Protein AF-M5RTM7-F1 (afdb_monomer)

Solvent-accessible surface area (backbone atoms only — not comparable to full-atom values): 5005 Å² total; per-residue (Å²): 85,62,58,97,86,36,59,37,55,67,45,54,34,42,35,34,51,56,94,42,93,88,56,83,80,79,58,65,45,80,46,54,19,37,85,74,6,45,74,86,85,83,79,91,66,62,45,48,28,41,36,38,35,67,51,73,46,66,85,49,90,51,94,88,48,74,61,36,78,50,75,52,75,48,78,47,77,42,75,77,134

Mean predicted aligned error: 4.92 Å

InterPro domains:
  IPR008969 Carboxypeptidase-like, regulatory domain superfamily [SSF49464] (4-64)
  IPR019613 Protein of unknown function DUF4198 [PF10670] (2-56)

Organism: NCBI:txid1265738

Radius of gyration: 15.26 Å; Cα contacts (8 Å, |Δi|>4): 142; chains: 1; bounding box: 40×29×39 Å

Structure (mmCIF, N/CA/C/O backbone):
data_AF-M5RTM7-F1
#
_entry.id   AF-M5RTM7-F1
#
loop_
_atom_site.group_PDB
_atom_site.id
_atom_site.type_symbol
_atom_site.label_atom_id
_atom_site.label_alt_id
_atom_site.label_comp_id
_atom_site.label_asym_id
_atom_site.label_entity_id
_atom_site.label_seq_id
_atom_site.pdbx_PDB_ins_code
_atom_site.Cartn_x
_atom_site.Cartn_y
_atom_site.Cartn_z
_atom_site.occupancy
_atom_site.B_iso_or_equiv
_atom_site.auth_seq_id
_atom_site.auth_comp_id
_atom_site.auth_asym_id
_atom_site.auth_atom_id
_atom_site.pdbx_PDB_model_num
ATOM 1 N N . MET A 1 1 ? 1.016 -5.530 5.175 1.00 91.56 1 MET A N 1
ATOM 2 C CA . MET A 1 1 ? 0.332 -4.398 5.814 1.00 91.56 1 MET A CA 1
ATOM 3 C C . MET A 1 1 ? -0.610 -4.911 6.880 1.00 91.56 1 MET A C 1
ATOM 5 O O . MET A 1 1 ? -1.356 -5.860 6.653 1.00 91.56 1 MET A O 1
ATOM 9 N N . LEU A 1 2 ? -0.525 -4.299 8.058 1.00 96.50 2 LEU A N 1
ATOM 10 C CA . LEU A 1 2 ? -1.295 -4.682 9.234 1.00 96.50 2 LEU A CA 1
ATOM 11 C C . LEU A 1 2 ? -2.134 -3.492 9.697 1.00 96.50 2 LEU A C 1
ATOM 13 O O . LEU A 1 2 ? -1.639 -2.367 9.723 1.00 96.50 2 LEU A O 1
ATOM 17 N N . VAL A 1 3 ? -3.358 -3.753 10.145 1.00 96.00 3 VAL A N 1
ATOM 18 C CA . VAL A 1 3 ? -4.171 -2.788 10.893 1.00 96.00 3 VAL A CA 1
ATOM 19 C C . VAL A 1 3 ? -4.335 -3.318 12.308 1.00 96.00 3 VAL A C 1
ATOM 21 O O . VAL A 1 3 ? -4.792 -4.440 12.515 1.00 96.00 3 VAL A O 1
ATOM 24 N N . ASN A 1 4 ? -3.905 -2.529 13.296 1.00 94.06 4 ASN A N 1
ATOM 25 C CA . ASN A 1 4 ? -3.892 -2.923 14.711 1.00 94.06 4 ASN A CA 1
ATOM 26 C C . ASN A 1 4 ? -3.195 -4.281 14.949 1.00 94.06 4 ASN A C 1
ATOM 28 O O . ASN A 1 4 ? -3.673 -5.116 15.714 1.00 94.06 4 ASN A O 1
ATOM 32 N N . GLY A 1 5 ? -2.085 -4.522 14.242 1.00 96.19 5 GLY A N 1
ATOM 33 C CA . GLY A 1 5 ? -1.297 -5.756 14.340 1.00 96.19 5 GLY A CA 1
ATOM 34 C C . GLY A 1 5 ? -1.893 -6.976 13.626 1.00 96.19 5 GLY A C 1
ATOM 35 O O . GLY A 1 5 ? -1.297 -8.047 13.687 1.00 96.19 5 GLY A O 1
ATOM 36 N N . LYS A 1 6 ? -3.035 -6.841 12.939 1.00 97.06 6 LYS A N 1
ATOM 37 C CA . LYS A 1 6 ? -3.675 -7.934 12.194 1.00 97.06 6 LYS A CA 1
ATOM 38 C C . LYS A 1 6 ? -3.505 -7.759 10.681 1.00 97.06 6 LYS A C 1
ATOM 40 O O . LYS A 1 6 ? -3.653 -6.632 10.206 1.00 97.06 6 LYS A O 1
ATOM 45 N N . PRO A 1 7 ? -3.246 -8.843 9.926 1.00 97.81 7 PRO A N 1
ATOM 46 C CA . PRO A 1 7 ? -3.302 -8.842 8.468 1.00 97.81 7 PRO A CA 1
ATOM 47 C C . PRO A 1 7 ? -4.584 -8.219 7.928 1.00 97.81 7 PRO A C 1
ATOM 49 O O . PRO A 1 7 ? -5.680 -8.573 8.366 1.00 97.81 7 PRO A O 1
ATOM 52 N N . MET A 1 8 ? -4.443 -7.305 6.970 1.00 97.25 8 MET A N 1
ATOM 53 C CA . MET A 1 8 ? -5.575 -6.741 6.243 1.00 97.25 8 MET A CA 1
ATOM 54 C C . MET A 1 8 ? -5.499 -7.178 4.789 1.00 97.25 8 MET A C 1
ATOM 56 O O . MET A 1 8 ? -4.580 -6.775 4.083 1.00 97.25 8 MET A O 1
ATOM 60 N N . LYS A 1 9 ? -6.467 -7.989 4.363 1.00 97.88 9 LYS A N 1
ATOM 61 C CA . LYS A 1 9 ? -6.650 -8.401 2.970 1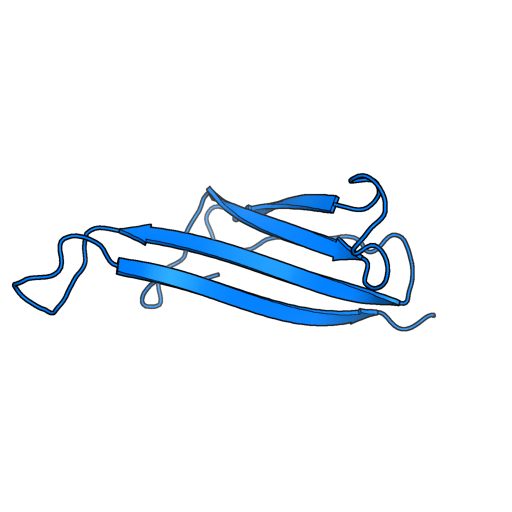.00 97.88 9 LYS A CA 1
ATOM 62 C C . LYS A 1 9 ? -7.391 -7.327 2.184 1.00 97.88 9 LYS A C 1
ATOM 64 O O . LYS A 1 9 ? -8.325 -6.731 2.716 1.00 97.88 9 LYS A O 1
ATOM 69 N N . GLY A 1 10 ? -7.044 -7.173 0.911 1.00 96.88 10 GLY A N 1
ATOM 70 C CA . GLY A 1 10 ? -7.761 -6.297 -0.009 1.00 96.88 10 GLY A CA 1
ATOM 71 C C . GLY A 1 10 ? -7.463 -4.816 0.216 1.00 96.88 10 GLY A C 1
ATOM 72 O O . GLY A 1 10 ? -8.294 -3.973 -0.106 1.00 96.88 10 GLY A O 1
ATOM 73 N N . LEU A 1 11 ? -6.339 -4.497 0.861 1.00 97.25 11 LEU A N 1
ATOM 74 C CA . LEU A 1 11 ? -5.892 -3.123 1.008 1.00 97.25 11 LEU A CA 1
ATOM 75 C C . LEU A 1 11 ? -5.243 -2.694 -0.307 1.00 97.25 11 LEU A C 1
ATOM 77 O O . LEU A 1 11 ? -4.230 -3.270 -0.699 1.00 97.25 11 LEU A O 1
ATOM 81 N N . GLU A 1 12 ? -5.817 -1.678 -0.941 1.00 97.50 12 GLU A N 1
ATOM 82 C CA . GLU A 1 12 ? -5.285 -1.098 -2.171 1.00 97.50 12 GLU A CA 1
ATOM 83 C C . GLU A 1 12 ? -3.985 -0.336 -1.887 1.00 97.50 12 GLU A C 1
ATOM 85 O O . GLU A 1 12 ? -3.906 0.486 -0.965 1.00 97.50 12 GLU A O 1
ATOM 90 N N . ILE A 1 13 ? -2.962 -0.643 -2.672 1.00 96.69 13 ILE A N 1
ATOM 91 C CA . ILE A 1 13 ? -1.637 -0.038 -2.655 1.00 96.69 13 ILE A CA 1
ATOM 92 C C . ILE A 1 13 ? -1.415 0.595 -4.022 1.00 96.69 13 ILE A C 1
ATOM 94 O O . ILE A 1 13 ? -1.485 -0.089 -5.043 1.00 96.69 13 ILE A O 1
ATOM 98 N N . GLU A 1 14 ? -1.084 1.875 -4.024 1.00 94.50 14 GLU A N 1
ATOM 99 C CA . GLU A 1 14 ? -0.676 2.594 -5.220 1.00 94.50 14 GLU A CA 1
ATOM 100 C C . GLU A 1 14 ? 0.831 2.827 -5.165 1.00 94.50 14 GLU A C 1
ATOM 102 O O . GLU A 1 14 ? 1.370 3.281 -4.151 1.00 94.50 14 GLU A O 1
ATOM 107 N N . VAL A 1 15 ? 1.525 2.491 -6.250 1.00 93.12 15 VAL A N 1
ATOM 108 C CA . VAL A 1 15 ? 2.949 2.773 -6.412 1.00 93.12 15 VAL A CA 1
ATOM 109 C C . VAL A 1 15 ? 3.168 3.560 -7.689 1.00 93.12 15 VAL A C 1
ATOM 111 O O . VAL A 1 15 ? 2.797 3.122 -8.772 1.00 93.12 15 VAL A O 1
ATOM 114 N N . ILE A 1 16 ? 3.805 4.715 -7.556 1.00 89.38 16 ILE A N 1
ATOM 115 C CA . ILE A 1 16 ? 4.013 5.679 -8.629 1.00 89.38 16 ILE A CA 1
ATOM 116 C C . ILE A 1 16 ? 5.508 5.898 -8.778 1.00 89.38 16 ILE A C 1
ATOM 118 O O . ILE A 1 16 ? 6.203 6.186 -7.799 1.00 89.38 16 ILE A O 1
ATOM 122 N N . ARG A 1 17 ? 6.031 5.818 -9.999 1.00 88.31 17 ARG A N 1
ATOM 123 C CA . ARG A 1 17 ? 7.425 6.195 -10.234 1.00 88.31 17 ARG A CA 1
ATOM 124 C C . ARG A 1 17 ? 7.632 7.693 -9.997 1.00 88.31 17 ARG A C 1
ATOM 126 O O . ARG A 1 17 ? 6.885 8.533 -10.497 1.00 88.31 17 ARG A O 1
ATOM 133 N N . GLY A 1 18 ? 8.662 8.031 -9.229 1.00 73.81 18 GLY A N 1
ATOM 134 C CA . GLY A 1 18 ? 9.084 9.399 -8.950 1.00 73.81 18 GLY A CA 1
ATOM 135 C C . GLY A 1 18 ? 9.358 10.190 -10.233 1.00 73.81 18 GLY A C 1
ATOM 136 O O . GLY A 1 18 ? 9.648 9.624 -11.279 1.00 73.81 18 GLY A O 1
ATOM 137 N N . GLU A 1 19 ? 9.246 11.518 -10.142 1.00 64.31 19 GLU A N 1
ATOM 138 C CA . GLU A 1 19 ? 9.429 12.479 -11.252 1.00 64.31 19 GLU A CA 1
ATOM 139 C C . GLU A 1 19 ? 8.303 12.563 -12.305 1.00 64.31 19 GLU A C 1
ATOM 141 O O . GLU A 1 19 ? 8.373 13.374 -13.231 1.00 64.31 19 GLU A O 1
ATOM 146 N N . THR A 1 20 ? 7.200 11.831 -12.134 1.00 62.75 20 THR A N 1
ATOM 147 C CA . THR A 1 20 ? 6.051 11.842 -13.066 1.00 62.75 20 THR A CA 1
ATOM 148 C C . THR A 1 20 ? 4.893 12.757 -12.644 1.00 62.75 20 THR A C 1
ATOM 150 O O . THR A 1 20 ? 3.883 12.816 -13.337 1.00 62.75 20 THR A O 1
ATOM 153 N N . ARG A 1 21 ? 5.058 13.563 -11.581 1.00 53.91 21 ARG A N 1
ATOM 154 C CA . ARG A 1 21 ? 4.011 14.344 -10.868 1.00 53.91 21 ARG A CA 1
ATOM 155 C C . ARG A 1 21 ? 3.095 15.262 -11.711 1.00 53.91 21 ARG A C 1
ATOM 157 O O . ARG A 1 21 ? 2.129 15.785 -11.168 1.00 53.91 21 ARG A O 1
ATOM 164 N N . TYR A 1 22 ? 3.393 15.477 -12.995 1.00 55.22 22 TYR A N 1
ATOM 165 C CA . TYR A 1 22 ? 2.603 16.289 -13.934 1.00 55.22 22 TYR A CA 1
ATOM 166 C C . TYR A 1 22 ? 2.341 15.619 -15.297 1.00 55.22 22 TYR A C 1
ATOM 168 O O . TYR A 1 22 ? 1.786 16.259 -16.190 1.00 55.22 22 TYR A O 1
ATOM 176 N N . ARG A 1 23 ? 2.747 14.359 -15.503 1.00 53.38 23 ARG A N 1
ATOM 177 C CA . ARG A 1 23 ? 2.488 13.618 -16.746 1.00 53.38 23 ARG A CA 1
ATOM 178 C C . ARG A 1 23 ? 1.390 12.590 -16.503 1.00 53.38 23 ARG A C 1
ATOM 180 O O . ARG A 1 23 ? 1.405 11.904 -15.494 1.00 53.38 23 ARG A O 1
ATOM 187 N N . ASN A 1 24 ? 0.441 12.525 -17.433 1.00 51.81 24 ASN A N 1
ATOM 188 C CA . ASN A 1 24 ? -0.687 11.593 -17.433 1.00 51.81 24 ASN A CA 1
ATOM 189 C C . ASN A 1 24 ? -0.264 10.181 -16.983 1.00 51.81 24 ASN A C 1
ATOM 191 O O . ASN A 1 24 ? 0.451 9.545 -17.748 1.00 51.81 24 ASN A O 1
ATOM 195 N N . ALA A 1 25 ? -0.703 9.743 -15.795 1.00 54.72 25 ALA A N 1
ATOM 196 C CA . ALA A 1 25 ? -1.019 8.377 -15.329 1.00 54.72 25 ALA A CA 1
ATOM 197 C C . ALA A 1 25 ? -0.164 7.161 -15.782 1.00 54.72 25 ALA A C 1
ATOM 199 O O . ALA A 1 25 ? -0.611 6.027 -15.648 1.00 54.72 25 ALA A O 1
ATOM 200 N 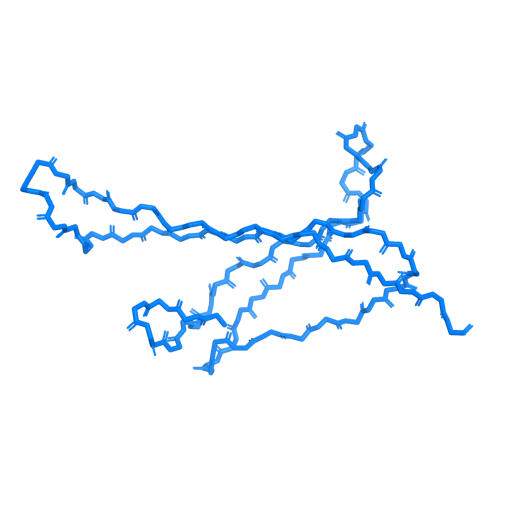N . GLN A 1 26 ? 1.013 7.338 -16.386 1.00 59.34 26 GLN A N 1
ATOM 201 C CA . GLN A 1 26 ? 1.603 6.283 -17.222 1.00 59.34 26 GLN A CA 1
ATOM 202 C C . GLN A 1 26 ? 2.338 5.194 -16.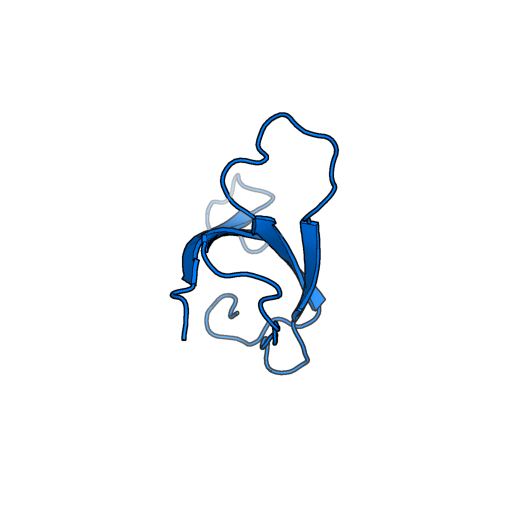441 1.00 59.34 26 GLN A C 1
ATOM 204 O O . GLN A 1 26 ? 2.417 4.076 -16.940 1.00 59.34 26 GLN A O 1
ATOM 209 N N . ASP A 1 27 ? 2.774 5.483 -15.213 1.00 71.81 27 ASP A N 1
ATOM 210 C CA . ASP A 1 27 ? 3.589 4.563 -14.410 1.0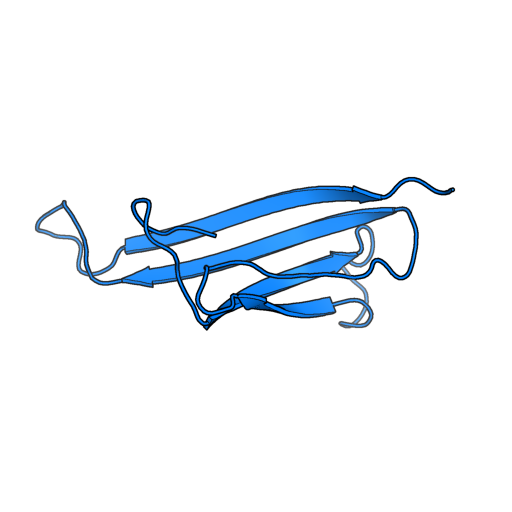0 71.81 27 ASP A CA 1
ATOM 211 C C . ASP A 1 27 ? 2.984 4.312 -13.014 1.00 71.81 27 ASP A C 1
ATOM 213 O O . ASP A 1 27 ? 3.709 4.183 -12.024 1.00 71.81 27 ASP A O 1
ATOM 217 N N . GLU A 1 28 ? 1.650 4.288 -12.919 1.00 83.50 28 GLU A N 1
ATOM 218 C CA . GLU A 1 28 ? 0.933 3.883 -11.705 1.00 83.50 28 GLU A CA 1
ATOM 219 C C . GLU A 1 28 ? 0.758 2.361 -11.679 1.00 83.50 28 GLU A C 1
ATOM 221 O O . GLU A 1 28 ? 0.236 1.750 -12.613 1.00 83.50 28 GLU A O 1
ATOM 226 N N . THR A 1 29 ? 1.174 1.737 -10.582 1.00 91.19 29 THR A N 1
ATOM 227 C CA . THR A 1 29 ? 0.917 0.326 -10.303 1.00 91.19 29 THR A CA 1
ATOM 228 C C . THR A 1 29 ? -0.060 0.223 -9.143 1.00 91.19 29 THR A C 1
ATOM 230 O O . THR A 1 29 ? 0.238 0.666 -8.036 1.00 91.19 29 THR A O 1
ATOM 233 N N . HIS A 1 30 ? -1.208 -0.401 -9.398 1.00 94.00 30 HIS A N 1
ATOM 234 C CA . HIS A 1 30 ? -2.225 -0.694 -8.390 1.00 94.00 30 HIS A CA 1
ATOM 235 C C . HIS A 1 30 ? -2.107 -2.159 -7.966 1.00 94.00 30 HIS A C 1
ATOM 237 O O . HIS A 1 30 ? -2.132 -3.063 -8.804 1.00 94.00 30 HIS A O 1
ATOM 243 N N . LEU A 1 31 ? -1.943 -2.397 -6.667 1.00 95.81 31 LEU A N 1
ATOM 244 C CA . LEU A 1 31 ? -1.827 -3.720 -6.057 1.00 95.81 31 LEU A CA 1
ATOM 245 C C . LEU A 1 31 ? -2.824 -3.835 -4.910 1.00 95.81 31 LEU A C 1
ATOM 247 O O . LEU A 1 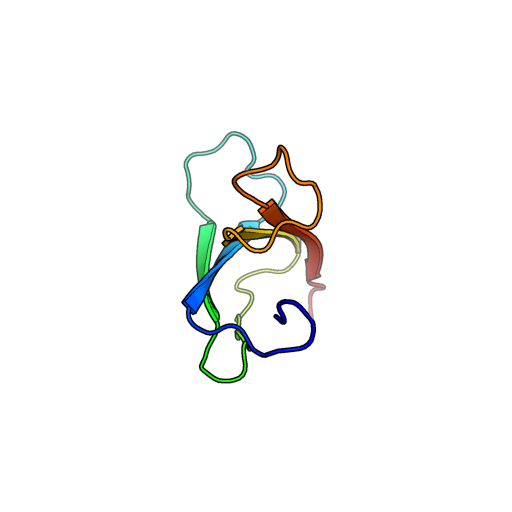31 ? -3.219 -2.840 -4.318 1.00 95.81 31 LEU A O 1
ATOM 251 N N . SER A 1 32 ? -3.166 -5.061 -4.534 1.00 97.75 32 SER A N 1
ATOM 252 C CA . SER A 1 32 ? -4.011 -5.311 -3.371 1.00 97.75 32 SER A CA 1
ATOM 253 C C . SER A 1 32 ? -3.353 -6.348 -2.477 1.00 97.75 32 SER A C 1
ATOM 255 O O . SER A 1 32 ? -2.742 -7.304 -2.965 1.00 97.75 32 SER A O 1
ATOM 257 N N . THR A 1 33 ? -3.442 -6.156 -1.166 1.00 98.25 33 THR A N 1
ATOM 258 C CA . THR A 1 33 ? -2.855 -7.100 -0.215 1.00 98.25 33 THR A CA 1
ATOM 259 C C . THR A 1 33 ? -3.597 -8.436 -0.194 1.00 98.25 33 THR A C 1
ATOM 261 O O . THR A 1 33 ? -4.825 -8.512 -0.299 1.00 98.25 33 THR A O 1
ATOM 264 N N . ASP A 1 34 ? -2.853 -9.518 -0.001 1.00 98.12 34 ASP A N 1
ATOM 265 C CA . ASP A 1 34 ? -3.389 -10.869 0.095 1.00 98.12 34 ASP A CA 1
ATOM 266 C C . ASP A 1 34 ? -3.976 -11.188 1.488 1.00 98.12 34 ASP A C 1
ATOM 268 O O . ASP A 1 34 ? -4.132 -10.324 2.351 1.00 98.12 34 ASP A O 1
ATOM 272 N N . ALA A 1 35 ? -4.338 -12.455 1.726 1.00 98.06 35 ALA A N 1
ATOM 273 C CA . ALA A 1 35 ? -4.907 -12.897 3.002 1.00 98.06 35 ALA A CA 1
ATOM 274 C C . ALA A 1 35 ? -3.961 -12.729 4.209 1.00 98.06 35 ALA A C 1
ATOM 276 O O . ALA A 1 35 ? -4.441 -12.609 5.337 1.00 98.06 35 ALA A O 1
ATOM 277 N N . ASN A 1 36 ? -2.648 -12.684 3.976 1.00 98.00 36 ASN A N 1
ATOM 278 C CA . ASN A 1 36 ? -1.622 -12.434 4.987 1.00 98.00 36 ASN A CA 1
ATOM 279 C C . ASN A 1 36 ? -1.311 -10.934 5.127 1.00 98.00 36 ASN A C 1
ATOM 281 O O . ASN A 1 36 ? -0.513 -10.528 5.973 1.00 98.00 36 ASN A O 1
ATOM 285 N N . GLY A 1 37 ? -1.993 -10.086 4.352 1.00 97.62 37 GLY A N 1
ATOM 286 C CA . GLY A 1 37 ? -1.741 -8.657 4.279 1.00 97.62 37 GLY A CA 1
ATOM 287 C C . GLY A 1 37 ? -0.505 -8.322 3.449 1.00 97.62 37 GLY A C 1
ATOM 288 O O . GLY A 1 37 ? -0.047 -7.184 3.489 1.00 97.62 37 GLY A O 1
ATOM 289 N N . GLU A 1 38 ? 0.071 -9.266 2.721 1.00 98.00 38 GLU A N 1
ATOM 290 C CA . GLU A 1 38 ? 1.294 -9.076 1.946 1.00 98.00 38 GLU A CA 1
ATOM 291 C C . GLU A 1 38 ? 0.960 -8.611 0.526 1.00 98.00 38 GLU A C 1
ATOM 293 O O . GLU A 1 38 ? -0.133 -8.847 0.019 1.00 98.00 38 GLU A O 1
ATOM 298 N N . PHE A 1 39 ? 1.892 -7.924 -0.127 1.00 96.88 39 PHE A N 1
ATOM 299 C CA . PHE A 1 39 ? 1.817 -7.632 -1.557 1.00 96.88 39 PHE A CA 1
ATOM 300 C C . PHE A 1 39 ? 3.202 -7.850 -2.164 1.00 96.88 39 PHE A C 1
ATOM 302 O O . PHE A 1 39 ? 4.217 -7.714 -1.481 1.00 96.88 39 PHE A O 1
ATOM 309 N N . THR A 1 40 ? 3.245 -8.200 -3.445 1.00 96.12 40 THR A N 1
ATOM 310 C CA . THR A 1 40 ? 4.493 -8.393 -4.189 1.00 96.12 40 THR A CA 1
ATOM 311 C C . THR A 1 40 ? 4.516 -7.433 -5.361 1.00 96.12 40 THR A C 1
ATOM 313 O O . THR A 1 40 ? 3.501 -7.266 -6.034 1.00 96.12 40 THR A O 1
ATOM 316 N N . MET A 1 41 ? 5.673 -6.828 -5.621 1.00 92.56 41 MET A N 1
ATOM 317 C CA . MET A 1 41 ? 5.868 -5.987 -6.793 1.00 92.56 41 MET A CA 1
ATOM 318 C C . MET A 1 41 ? 7.184 -6.301 -7.492 1.00 92.56 41 MET A C 1
ATOM 320 O O . MET A 1 41 ? 8.207 -6.537 -6.848 1.00 92.56 41 MET A O 1
ATOM 324 N N . THR A 1 42 ? 7.149 -6.279 -8.821 1.00 91.94 42 THR A N 1
ATOM 325 C CA . THR A 1 42 ? 8.333 -6.342 -9.675 1.00 91.94 42 THR A CA 1
ATOM 326 C C . THR A 1 42 ? 8.612 -4.951 -10.223 1.00 91.94 42 THR A C 1
ATOM 328 O O . THR A 1 42 ? 7.760 -4.357 -10.876 1.00 91.94 42 THR A O 1
ATOM 331 N N . TRP A 1 43 ? 9.805 -4.429 -9.951 1.00 89.50 43 TRP A N 1
ATOM 332 C CA . TRP A 1 43 ? 10.227 -3.110 -10.413 1.00 89.50 43 TRP A CA 1
ATOM 333 C C . TRP A 1 43 ? 10.665 -3.185 -11.875 1.00 89.50 43 TRP A C 1
ATOM 335 O O . TRP A 1 43 ? 11.592 -3.928 -12.196 1.00 89.50 43 TRP A O 1
ATOM 345 N N . ALA A 1 44 ? 10.005 -2.428 -12.752 1.00 86.50 44 ALA A N 1
ATOM 346 C CA . ALA A 1 44 ? 10.351 -2.395 -14.173 1.00 86.50 44 ALA A CA 1
ATOM 347 C C . ALA A 1 44 ? 11.672 -1.652 -14.431 1.00 86.50 44 ALA A C 1
ATOM 349 O O . ALA A 1 44 ? 12.465 -2.071 -15.271 1.00 86.50 44 ALA A O 1
ATOM 350 N N . GLU A 1 45 ? 11.925 -0.572 -13.686 1.00 88.62 45 GLU A N 1
ATOM 351 C CA . GLU A 1 45 ? 13.106 0.276 -13.855 1.00 88.62 45 GLU A CA 1
ATOM 352 C C . GLU A 1 45 ? 13.722 0.683 -12.505 1.00 88.62 45 GLU A C 1
ATOM 354 O O . GLU A 1 45 ? 12.997 0.835 -11.516 1.00 88.62 45 GLU A O 1
ATOM 359 N N . PRO A 1 46 ? 15.039 0.943 -12.444 1.00 92.62 46 PRO A N 1
ATOM 360 C CA . PRO A 1 46 ? 15.645 1.655 -11.326 1.00 92.62 46 PRO A CA 1
ATOM 361 C C . PRO A 1 46 ? 15.072 3.073 -11.170 1.00 92.62 46 PRO A C 1
ATOM 363 O O . PRO A 1 46 ? 14.614 3.698 -12.135 1.00 92.62 46 PRO A O 1
ATOM 366 N N . GLY A 1 47 ? 15.129 3.602 -9.952 1.00 91.50 47 GLY A N 1
ATOM 367 C CA . GLY A 1 47 ? 14.708 4.962 -9.628 1.00 91.50 47 GLY A CA 1
ATOM 368 C C . GLY A 1 47 ? 13.917 5.065 -8.330 1.00 91.50 47 GLY A C 1
ATOM 369 O O . GLY A 1 47 ? 13.763 4.097 -7.586 1.00 91.50 47 GLY A O 1
ATOM 370 N N . MET A 1 48 ? 13.417 6.270 -8.068 1.00 92.44 48 MET A N 1
ATOM 371 C CA . MET A 1 48 ? 12.576 6.566 -6.911 1.00 92.44 48 MET A CA 1
ATOM 372 C C . MET A 1 48 ? 11.127 6.192 -7.199 1.00 92.44 48 MET A C 1
ATOM 374 O O . MET A 1 48 ? 10.643 6.418 -8.304 1.00 92.44 48 MET A O 1
ATOM 378 N N . TYR A 1 49 ? 10.416 5.693 -6.198 1.00 91.75 49 TYR A N 1
ATOM 379 C CA . TYR A 1 49 ? 9.000 5.361 -6.264 1.00 91.75 49 TYR A CA 1
ATOM 380 C C . TYR A 1 49 ? 8.290 5.861 -5.012 1.00 91.75 49 TYR A C 1
ATOM 382 O O . TYR A 1 49 ? 8.800 5.735 -3.901 1.00 91.75 49 TYR A O 1
ATOM 390 N N . TRP A 1 50 ? 7.108 6.431 -5.195 1.00 92.06 50 TRP A N 1
ATOM 391 C CA . TRP A 1 50 ? 6.182 6.769 -4.128 1.00 92.06 50 TRP A CA 1
ATOM 392 C C . TRP A 1 50 ? 5.201 5.621 -3.955 1.00 92.06 50 TRP A C 1
ATOM 394 O O . TRP A 1 50 ? 4.564 5.220 -4.920 1.00 92.06 50 TRP A O 1
ATOM 404 N N . LEU A 1 51 ? 5.085 5.099 -2.744 1.00 93.94 51 LEU A N 1
ATOM 405 C CA . LEU A 1 51 ? 4.071 4.131 -2.367 1.00 93.94 51 LEU A CA 1
ATOM 406 C C . LEU A 1 51 ? 3.090 4.811 -1.428 1.00 93.94 51 LEU A C 1
ATOM 408 O O . LEU A 1 51 ? 3.507 5.403 -0.430 1.00 93.94 51 LEU A O 1
ATOM 412 N N . GLU A 1 52 ? 1.802 4.648 -1.689 1.00 95.31 52 GLU A N 1
ATOM 413 C CA . GLU A 1 52 ? 0.757 5.045 -0.763 1.00 95.31 52 GLU A CA 1
ATOM 414 C C . GLU A 1 52 ? -0.334 3.994 -0.611 1.00 95.31 52 GLU A C 1
ATOM 416 O O . GLU A 1 52 ? -0.600 3.164 -1.476 1.00 95.31 52 GLU A O 1
ATOM 421 N N . THR A 1 53 ? -0.963 4.021 0.554 1.00 97.00 53 THR A N 1
ATOM 422 C CA . THR A 1 53 ? -2.176 3.268 0.827 1.00 97.00 53 THR A CA 1
ATOM 423 C C . THR A 1 53 ? -2.978 3.969 1.907 1.00 97.00 53 THR A C 1
ATOM 425 O O . THR A 1 53 ? -2.427 4.606 2.816 1.00 97.00 53 THR A O 1
ATOM 428 N N . SER A 1 54 ? -4.301 3.855 1.833 1.00 96.88 54 SER A N 1
ATOM 429 C CA . SER A 1 54 ? -5.170 4.332 2.896 1.00 96.88 54 SER A CA 1
ATOM 430 C C . SER A 1 54 ? -6.399 3.454 3.070 1.00 96.88 54 SER A C 1
ATOM 432 O O . SER A 1 54 ? -6.874 2.812 2.141 1.00 96.88 54 SER A O 1
ATOM 434 N N . THR A 1 55 ? -6.919 3.434 4.291 1.00 96.62 55 THR A N 1
ATOM 435 C CA . THR A 1 55 ? -8.171 2.758 4.632 1.00 96.62 55 THR A CA 1
ATOM 436 C C . THR A 1 55 ? -8.902 3.549 5.706 1.00 96.62 55 THR A C 1
ATOM 438 O O . THR A 1 55 ? -8.309 4.413 6.360 1.00 96.62 55 THR A O 1
ATOM 441 N N . SER A 1 56 ? -10.199 3.312 5.869 1.00 96.56 56 SER A N 1
ATOM 442 C CA . SER A 1 56 ? -11.011 3.966 6.893 1.00 96.56 56 SER A CA 1
ATOM 443 C C . SER A 1 56 ? -11.937 2.969 7.578 1.00 96.56 56 SER A C 1
ATOM 445 O O . SER A 1 56 ? -12.451 2.057 6.936 1.00 96.56 56 SER A O 1
ATOM 447 N N . ASP A 1 57 ? -12.142 3.149 8.880 1.00 95.44 57 ASP A N 1
ATOM 448 C CA . ASP A 1 57 ? -13.030 2.325 9.699 1.00 95.44 57 ASP A CA 1
ATOM 449 C C . ASP A 1 57 ?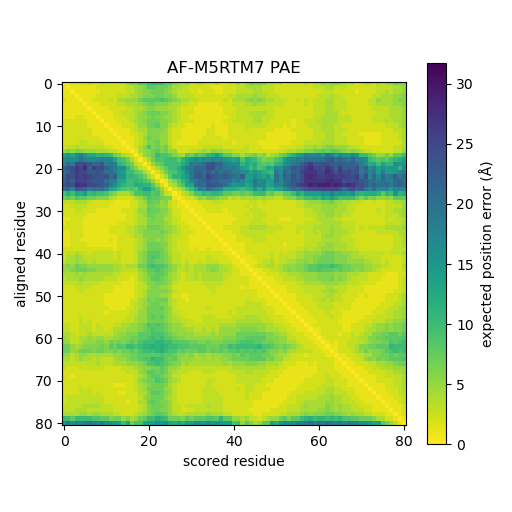 -13.743 3.159 10.780 1.00 95.44 57 ASP A C 1
ATOM 451 O O . ASP A 1 57 ? -13.433 4.330 10.998 1.00 95.44 57 ASP A O 1
ATOM 455 N N . GLU A 1 58 ? -14.715 2.560 11.466 1.00 96.31 58 GLU A N 1
ATOM 456 C CA . GLU A 1 58 ? -15.458 3.186 12.575 1.00 96.31 58 GLU A CA 1
ATOM 457 C C . GLU A 1 58 ? -14.824 2.898 13.948 1.00 96.31 58 GLU A C 1
ATOM 459 O O . GLU A 1 58 ? -15.406 3.186 14.991 1.00 96.31 58 GLU A O 1
ATOM 464 N N . GLN A 1 59 ? -13.620 2.315 13.988 1.00 94.81 59 GLN A N 1
ATOM 465 C CA . GLN A 1 59 ? -12.942 1.961 15.238 1.00 94.81 59 GLN A CA 1
ATOM 466 C C . GLN A 1 59 ? -12.248 3.191 15.838 1.00 94.81 59 GLN A C 1
ATOM 468 O O . GLN A 1 59 ? -11.018 3.294 15.899 1.00 94.81 59 GLN A O 1
ATOM 473 N N . THR A 1 60 ? -13.052 4.152 16.273 1.00 95.56 60 THR A N 1
ATOM 474 C CA . THR A 1 60 ? -12.596 5.385 16.907 1.00 95.56 60 THR A CA 1
ATOM 475 C C . THR A 1 60 ? -12.483 5.218 18.425 1.00 95.56 60 THR A C 1
ATOM 477 O O . THR A 1 60 ? -13.128 4.371 19.039 1.00 95.56 60 THR A O 1
ATOM 480 N N . SER A 1 61 ? -11.619 6.019 19.052 1.00 93.62 61 SER A N 1
ATOM 481 C CA . SER A 1 61 ? -11.476 6.090 20.517 1.00 93.62 61 SER A CA 1
ATOM 482 C C . SER A 1 61 ? -12.024 7.392 21.112 1.00 93.62 61 SER A C 1
ATOM 484 O O . SER A 1 61 ? -12.142 7.513 22.329 1.00 93.62 61 SER A O 1
ATOM 486 N N . ILE A 1 62 ? -12.350 8.371 20.262 1.00 95.62 62 ILE A N 1
ATOM 487 C CA . ILE A 1 62 ? -12.882 9.679 20.652 1.00 95.62 62 ILE A CA 1
ATOM 488 C C . ILE A 1 62 ? -14.402 9.646 20.442 1.00 95.62 62 ILE A C 1
ATOM 490 O O . ILE A 1 62 ? -14.819 9.442 19.303 1.00 95.62 62 ILE A O 1
ATOM 494 N N . PRO A 1 63 ? -15.235 9.882 21.477 1.00 92.50 63 PRO A N 1
ATOM 495 C CA . PRO A 1 63 ? -16.694 9.733 21.387 1.00 92.50 63 PRO A CA 1
ATOM 496 C C . PRO A 1 63 ? -17.374 10.528 20.262 1.00 92.50 63 PRO A C 1
ATOM 498 O O . PRO A 1 63 ? -18.420 10.129 19.765 1.00 92.50 63 PRO A O 1
ATOM 501 N N . GLN A 1 64 ? -16.800 11.663 19.867 1.00 96.31 64 GLN A N 1
ATOM 502 C CA . GLN A 1 64 ? -17.327 12.534 18.817 1.00 96.31 64 GLN A CA 1
ATOM 503 C C . GLN A 1 64 ? -16.887 12.120 17.401 1.00 96.31 64 GLN A C 1
ATOM 505 O O . GLN A 1 64 ? -17.396 12.668 16.425 1.00 96.31 64 GLN A O 1
ATOM 510 N N . ALA A 1 65 ? -15.929 11.198 17.265 1.00 96.25 65 ALA A N 1
ATOM 511 C CA . ALA A 1 65 ? -15.399 10.771 15.976 1.00 96.25 65 ALA A CA 1
ATOM 512 C C . ALA A 1 65 ? -16.180 9.565 15.437 1.00 96.25 65 ALA A C 1
ATOM 514 O O . ALA A 1 65 ? -16.243 8.522 16.082 1.00 96.25 65 ALA A O 1
ATOM 515 N N . GLN A 1 66 ? -16.726 9.696 14.226 1.00 96.00 66 GLN A N 1
ATOM 516 C CA . GLN A 1 66 ? -17.476 8.628 13.546 1.00 96.00 66 GLN A CA 1
ATOM 517 C C . GLN A 1 66 ? -16.587 7.719 12.689 1.00 96.00 66 GLN A C 1
ATOM 519 O O . GLN A 1 66 ? -16.958 6.595 12.374 1.00 96.00 66 GLN A O 1
ATOM 524 N N . THR A 1 67 ? -15.409 8.200 12.290 1.00 96.81 67 THR A N 1
ATOM 525 C CA . THR A 1 67 ? -14.518 7.482 11.377 1.00 96.81 67 THR A CA 1
ATOM 526 C C . THR A 1 67 ? -13.067 7.784 11.716 1.00 96.81 67 THR A C 1
ATOM 528 O O . THR A 1 67 ? -12.719 8.897 12.115 1.00 96.81 67 THR A O 1
ATOM 531 N N . ARG A 1 68 ? -12.211 6.785 11.531 1.00 96.62 6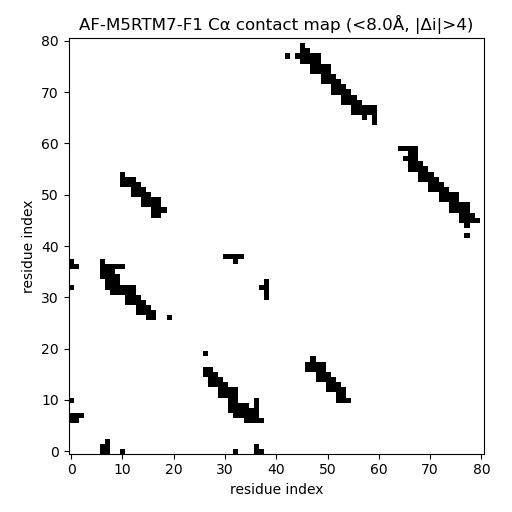8 ARG A N 1
ATOM 532 C CA . ARG A 1 68 ? -10.757 6.871 11.578 1.00 96.62 68 ARG A CA 1
ATOM 533 C C . ARG A 1 68 ? -10.218 6.576 10.187 1.00 96.62 68 ARG A C 1
ATOM 535 O O . ARG A 1 68 ? -10.554 5.548 9.612 1.00 96.62 68 ARG A O 1
ATOM 542 N N . ARG A 1 69 ? -9.337 7.440 9.682 1.00 96.31 69 ARG A N 1
ATOM 543 C CA . ARG A 1 69 ? -8.558 7.186 8.466 1.00 96.31 69 ARG A CA 1
ATOM 544 C C . ARG A 1 69 ? -7.138 6.794 8.846 1.00 96.31 69 ARG A C 1
ATOM 546 O O . ARG A 1 69 ? -6.488 7.483 9.629 1.00 96.31 69 ARG A O 1
ATOM 553 N N . LEU A 1 70 ? -6.668 5.695 8.277 1.00 97.25 70 LEU A N 1
ATOM 554 C CA . LEU A 1 70 ? -5.292 5.233 8.361 1.00 97.25 70 LEU A CA 1
ATOM 555 C C . LEU A 1 70 ? -4.640 5.482 7.007 1.00 97.25 70 LEU A C 1
ATOM 557 O O . LEU A 1 70 ? -5.249 5.254 5.961 1.00 97.25 70 LEU A O 1
ATOM 561 N N . SER A 1 71 ? -3.421 6.001 7.005 1.00 96.81 71 SER A N 1
ATOM 562 C CA . SER A 1 71 ? -2.677 6.243 5.772 1.00 96.81 71 SER A CA 1
ATOM 563 C C . SER A 1 71 ? -1.214 5.930 6.009 1.00 96.81 71 SER A C 1
ATOM 565 O O . SER A 1 71 ? -0.668 6.258 7.064 1.00 96.81 71 SER A O 1
ATOM 567 N N . TYR A 1 72 ? -0.603 5.269 5.038 1.00 96.38 72 TYR A N 1
ATOM 568 C CA . TYR A 1 72 ? 0.817 4.982 5.030 1.00 96.38 72 TYR A CA 1
ATOM 569 C C . TYR A 1 72 ? 1.378 5.427 3.692 1.00 96.38 72 TYR A C 1
ATOM 571 O O . TYR A 1 72 ? 0.808 5.123 2.647 1.00 96.38 72 TYR A O 1
ATOM 579 N N . ALA A 1 73 ? 2.486 6.150 3.751 1.00 95.69 73 ALA A N 1
ATOM 580 C CA . ALA A 1 73 ? 3.204 6.590 2.578 1.00 95.69 73 ALA A CA 1
ATOM 581 C C . ALA A 1 73 ? 4.698 6.365 2.780 1.00 95.69 73 ALA A C 1
ATOM 583 O O . ALA A 1 73 ? 5.220 6.569 3.881 1.00 95.69 73 ALA A O 1
ATOM 584 N N . ALA A 1 74 ? 5.373 5.941 1.720 1.00 94.75 74 ALA A N 1
ATOM 585 C CA . ALA A 1 74 ? 6.802 5.690 1.721 1.00 94.75 74 ALA A CA 1
ATOM 586 C C . ALA A 1 74 ? 7.414 6.074 0.377 1.00 94.75 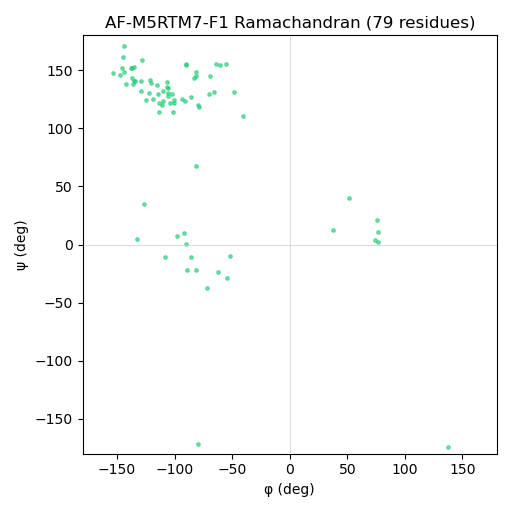74 ALA A C 1
ATOM 588 O O . ALA A 1 74 ? 6.795 5.920 -0.672 1.00 94.75 74 ALA A O 1
ATOM 589 N N . THR A 1 75 ? 8.668 6.512 0.418 1.00 93.94 75 THR A N 1
ATOM 590 C CA . THR A 1 75 ? 9.490 6.655 -0.781 1.00 93.94 75 THR A CA 1
ATOM 591 C C . THR A 1 75 ? 10.506 5.525 -0.806 1.00 93.94 75 THR A C 1
ATOM 593 O O . THR A 1 75 ? 11.214 5.307 0.176 1.00 93.94 75 THR A O 1
ATOM 596 N N . LEU A 1 76 ? 10.566 4.808 -1.920 1.00 93.31 76 LEU A N 1
ATOM 597 C CA . LEU A 1 76 ? 11.440 3.665 -2.143 1.00 93.31 76 LEU A CA 1
ATOM 598 C C . LEU A 1 76 ? 12.436 4.013 -3.249 1.00 93.31 76 LEU A C 1
ATOM 600 O O . LEU A 1 76 ? 12.049 4.595 -4.257 1.00 93.31 76 LEU A O 1
ATOM 604 N N . GLU A 1 77 ? 13.703 3.654 -3.072 1.00 94.50 77 GLU A N 1
ATOM 605 C CA . GLU A 1 77 ?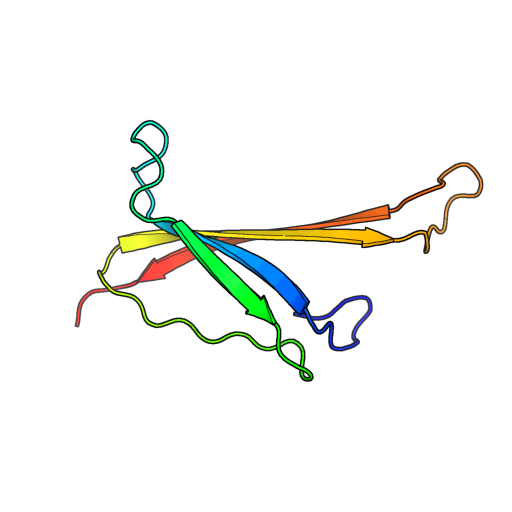 14.733 3.785 -4.105 1.00 94.50 77 GLU A CA 1
ATOM 606 C C . GLU A 1 77 ? 15.127 2.396 -4.604 1.00 94.50 77 GLU A C 1
ATOM 608 O O . GLU A 1 77 ? 15.534 1.535 -3.822 1.00 94.50 77 GLU A O 1
ATOM 613 N N . VAL A 1 78 ? 14.998 2.174 -5.910 1.00 93.81 78 VAL A N 1
ATOM 614 C CA . VAL A 1 78 ? 15.436 0.952 -6.587 1.00 93.81 78 VAL A CA 1
ATOM 615 C C . VAL A 1 78 ? 16.755 1.244 -7.287 1.00 93.81 78 VAL A C 1
ATOM 617 O O . VAL A 1 78 ? 16.798 2.035 -8.230 1.00 93.81 78 VAL A O 1
ATOM 620 N N . LEU A 1 79 ? 17.830 0.600 -6.836 1.00 94.56 79 LEU A N 1
ATOM 621 C CA . LEU A 1 79 ? 19.157 0.745 -7.430 1.00 94.56 79 LEU A CA 1
ATOM 622 C C . LEU A 1 79 ? 19.307 -0.141 -8.683 1.00 94.56 79 LEU A C 1
ATOM 624 O O . LEU A 1 79 ? 18.699 -1.213 -8.747 1.00 94.56 79 LEU A O 1
ATOM 628 N N . PRO A 1 80 ? 20.105 0.280 -9.681 1.00 90.25 80 PRO A N 1
ATOM 629 C CA . PRO A 1 80 ? 20.471 -0.576 -10.807 1.00 90.25 80 PRO A CA 1
ATOM 630 C C . PRO A 1 80 ? 21.303 -1.780 -10.342 1.00 90.25 80 PRO A C 1
ATOM 632 O O . PRO A 1 80 ? 21.956 -1.724 -9.298 1.00 90.25 80 PRO A O 1
ATOM 635 N N . GLN A 1 81 ? 21.267 -2.858 -11.131 1.00 74.44 81 GLN A N 1
ATOM 636 C CA . GLN A 1 81 ? 22.125 -4.032 -10.934 1.00 74.44 81 GLN A CA 1
ATOM 637 C C . GLN A 1 81 ? 23.541 -3.799 -11.457 1.00 74.44 81 GLN A C 1
ATOM 639 O O . GLN A 1 81 ? 23.679 -3.088 -12.480 1.00 74.44 81 GLN A O 1
#

Nearest PDB structures (foldseek):
  3qec-assembly1_A  TM=7.413E-01  e=9.955E-02  Pseudomonas aeruginosa
  3qwq-assembly1_B  TM=6.030E-01  e=2.043E+00  Homo sapiens
  4ov6-assembly2_G  TM=4.698E-01  e=6.844E+00  Homo sapiens
  3k2m-assembly2_C  TM=4.708E-01  e=9.516E+00  Homo sapiens

Foldseek 3Di:
DDDVNQADWFWWKWKAFPPCVPPPPDGIDIWTAHPRNDTDDDDPDFHKMKMKTKDKDQPDPDPPDRMDMDMDIDIDGGDDD

Secondary structure (DSSP, 8-state):
-EETTEE-TT-EEEEEETT-TTS-STTEEEEE--TTS------SSSEEEEEEEEEEES--SSTT---EEEEEEEEEEE---

Sequence (81 aa):
MLVNGKPMKGLEIEVIRGETRYRNAQDETHLSTDANGEFTMTWAEPGMYWLETSTSDEQTSIPQAQTRRLSYAATLEVLPQ

pLDDT: mean 90.2, std 12.13, range [51.81, 98.25]